Protein AF-A0A6J7ING5-F1 (afdb_monomer)

Organism: NCBI:txid449393

Solvent-accessible surface area (backbone atoms only — not comparable to full-atom values): 4181 Å² total; per-residue (Å²): 96,65,83,41,69,50,81,50,98,70,43,63,38,40,23,63,78,26,96,48,92,79,34,55,61,72,47,55,66,44,67,45,79,37,79,45,100,67,74,99,50,68,58,45,77,37,31,41,36,25,93,65,27,74,91,49,79,62,71,52,68,86,72,84,90,128

Mean predicted aligned error: 4.28 Å

Sequence (66 aa):
MKTMKVSTIVGDLDWTTGPVPNVAKTPLTGGQWRKTDGGAFPWDLVIVSNSIAPMVPTGGTVEPLK

Foldseek 3Di:
DLQDWDQDPQGIWHQVPAPDHPDTDGQDFDWDWDQDPDDPDRIDTFGAGRPSPVVDDGRHHDDDDD

Secondary structure (DSSP, 8-state):
-TT-EEEETTEEEESSS-SSTT--PPP--EEEEEE-SSSSSSEEEEEEE-TT-TTSPP--------

pLDDT: mean 92.63, std 5.25, range [70.44, 97.69]

Radius of gyration: 16.1 Å; Cα contacts (8 Å, |Δi|>4): 106; chains: 1; bounding box: 38×18×40 Å

Structure (mmCIF, N/CA/C/O backbone):
data_AF-A0A6J7ING5-F1
#
_entry.id   AF-A0A6J7ING5-F1
#
loop_
_atom_site.group_PDB
_atom_site.id
_atom_site.type_symbol
_atom_site.label_atom_id
_atom_site.label_alt_id
_atom_site.label_comp_id
_atom_site.label_asym_id
_atom_site.label_entity_id
_atom_site.label_seq_id
_atom_site.pdbx_PDB_ins_code
_atom_site.Cartn_x
_atom_site.Cartn_y
_atom_site.Cartn_z
_atom_site.occupancy
_atom_site.B_iso_or_equiv
_atom_site.auth_seq_id
_atom_site.auth_comp_id
_atom_site.auth_asym_id
_atom_site.auth_atom_id
_atom_site.pdbx_PDB_model_num
ATOM 1 N N . MET A 1 1 ? 21.232 0.667 -13.633 1.00 70.44 1 MET A N 1
ATOM 2 C CA . MET A 1 1 ? 19.973 0.187 -13.017 1.00 70.44 1 MET A CA 1
ATOM 3 C C . MET A 1 1 ? 18.851 -0.144 -14.001 1.00 70.44 1 MET A C 1
ATOM 5 O O . MET A 1 1 ? 17.958 -0.867 -13.602 1.00 70.44 1 MET A O 1
ATOM 9 N N . LYS A 1 2 ? 18.881 0.292 -15.273 1.00 77.81 2 LYS A N 1
ATOM 10 C CA . LYS A 1 2 ? 17.777 0.085 -16.243 1.00 77.81 2 LYS A CA 1
ATOM 11 C C . LYS A 1 2 ? 17.365 -1.374 -16.531 1.00 77.81 2 LYS A C 1
ATOM 13 O O . LYS A 1 2 ? 16.355 -1.585 -17.183 1.00 77.81 2 LYS A O 1
ATOM 18 N N . THR A 1 3 ? 18.143 -2.358 -16.083 1.00 91.06 3 THR A N 1
ATOM 19 C CA . THR A 1 3 ? 17.880 -3.801 -16.239 1.00 91.06 3 THR A CA 1
ATOM 20 C C . THR A 1 3 ? 17.708 -4.521 -14.897 1.00 91.06 3 THR A C 1
ATOM 22 O O . THR A 1 3 ? 17.595 -5.742 -14.861 1.00 91.06 3 THR A O 1
ATOM 25 N N . MET A 1 4 ? 17.743 -3.789 -13.781 1.00 94.81 4 MET A N 1
ATOM 26 C CA . MET A 1 4 ? 17.826 -4.364 -12.442 1.00 94.81 4 MET A CA 1
ATOM 27 C C . MET A 1 4 ? 16.440 -4.674 -11.877 1.00 94.81 4 MET A C 1
ATOM 29 O O . MET A 1 4 ? 15.568 -3.803 -11.846 1.00 94.81 4 MET A O 1
ATOM 33 N N . LYS A 1 5 ? 16.298 -5.897 -11.362 1.00 95.62 5 LYS A N 1
ATOM 34 C CA . LYS A 1 5 ? 15.191 -6.352 -10.518 1.00 95.62 5 LYS A CA 1
ATOM 35 C C . LYS A 1 5 ? 15.776 -7.059 -9.302 1.00 95.62 5 LYS A C 1
ATOM 37 O O . LYS A 1 5 ? 16.722 -7.829 -9.462 1.00 95.62 5 LYS A O 1
ATOM 42 N N . VAL A 1 6 ? 15.267 -6.782 -8.107 1.00 96.00 6 VAL A N 1
ATOM 43 C CA . VAL A 1 6 ? 15.783 -7.396 -6.874 1.00 96.00 6 VAL A CA 1
ATOM 44 C C . VAL A 1 6 ? 14.706 -7.478 -5.797 1.00 96.00 6 VAL A C 1
ATOM 46 O O . VAL A 1 6 ? 13.917 -6.549 -5.631 1.00 96.00 6 VAL A O 1
ATOM 49 N N . SER A 1 7 ? 14.709 -8.578 -5.046 1.00 95.12 7 SER A N 1
ATOM 50 C CA . SER A 1 7 ? 13.885 -8.753 -3.851 1.00 95.12 7 SER A CA 1
ATOM 51 C C . SER A 1 7 ? 14.567 -8.134 -2.637 1.00 95.12 7 SER A C 1
ATOM 53 O O . SER A 1 7 ? 15.749 -8.372 -2.381 1.00 95.12 7 SER A O 1
ATOM 55 N N . THR A 1 8 ? 13.828 -7.323 -1.886 1.00 93.75 8 THR A N 1
ATOM 56 C CA . THR A 1 8 ? 14.338 -6.586 -0.722 1.00 93.75 8 THR A CA 1
ATOM 57 C C . THR A 1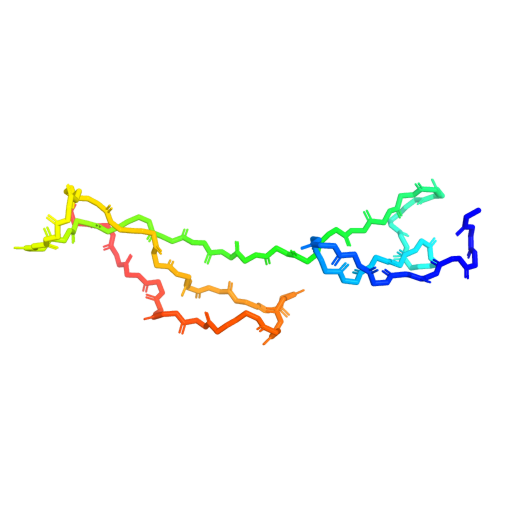 8 ? 13.397 -6.728 0.473 1.00 93.75 8 THR A C 1
ATOM 59 O O . THR A 1 8 ? 12.298 -7.265 0.349 1.00 93.75 8 THR A O 1
ATOM 62 N N . ILE A 1 9 ? 13.790 -6.193 1.635 1.00 92.38 9 ILE A N 1
ATOM 63 C CA . ILE A 1 9 ? 12.923 -6.164 2.825 1.00 92.38 9 ILE A CA 1
ATOM 64 C C . ILE A 1 9 ? 11.627 -5.362 2.614 1.00 92.38 9 ILE A C 1
ATOM 66 O O . ILE A 1 9 ? 10.638 -5.619 3.290 1.00 92.38 9 ILE A O 1
ATOM 70 N N . VAL A 1 10 ? 11.606 -4.419 1.664 1.00 91.00 10 VAL A N 1
ATOM 71 C CA . VAL A 1 10 ? 10.409 -3.625 1.328 1.00 91.00 10 VAL A CA 1
ATOM 72 C C . VAL A 1 10 ? 9.608 -4.219 0.161 1.00 91.00 10 VAL A C 1
ATOM 74 O O . VAL A 1 10 ? 8.719 -3.562 -0.374 1.00 91.00 10 VAL A O 1
ATOM 77 N N . GLY A 1 11 ? 9.922 -5.452 -0.249 1.00 91.56 11 GLY A N 1
ATOM 78 C CA . GLY A 1 11 ? 9.335 -6.128 -1.404 1.00 91.56 11 GLY A CA 1
ATOM 79 C C . GLY A 1 11 ? 10.227 -6.101 -2.646 1.00 91.56 11 GLY A C 1
ATOM 80 O O . GLY A 1 11 ? 11.399 -5.710 -2.599 1.00 91.56 11 GLY A O 1
ATOM 81 N N . ASP A 1 12 ? 9.661 -6.553 -3.763 1.00 93.44 12 ASP A N 1
ATOM 82 C CA . ASP A 1 12 ? 10.347 -6.603 -5.052 1.00 93.44 12 ASP A CA 1
ATOM 83 C C . ASP A 1 12 ? 10.415 -5.217 -5.693 1.00 93.44 12 ASP A C 1
ATOM 85 O O . ASP A 1 12 ? 9.409 -4.516 -5.818 1.00 93.44 12 ASP A O 1
ATOM 89 N N . LEU A 1 13 ? 11.615 -4.829 -6.122 1.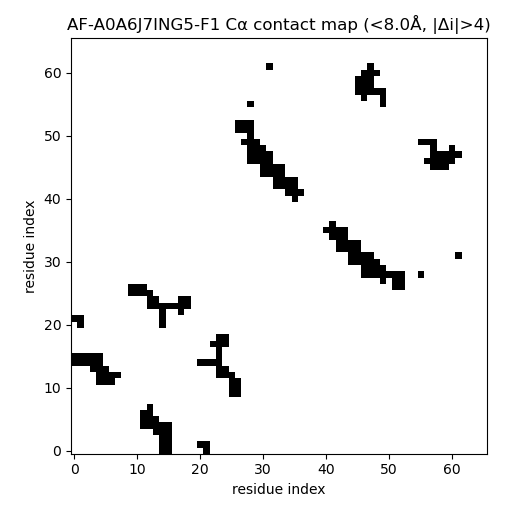00 93.94 13 LEU A N 1
ATOM 90 C CA . LEU A 1 13 ? 11.875 -3.554 -6.780 1.00 93.94 13 LEU A CA 1
ATOM 91 C C . LEU A 1 13 ? 12.316 -3.782 -8.228 1.00 93.94 13 LEU A C 1
ATOM 93 O O . LEU A 1 13 ? 13.233 -4.561 -8.499 1.00 93.94 13 LEU A O 1
ATOM 97 N N . ASP A 1 14 ? 11.678 -3.062 -9.154 1.00 94.38 14 ASP A N 1
ATOM 98 C CA . ASP A 1 14 ? 11.910 -3.143 -10.599 1.00 94.38 14 ASP A CA 1
ATOM 99 C C . ASP A 1 14 ? 12.237 -1.753 -11.175 1.00 94.38 14 ASP A C 1
ATOM 101 O O . ASP A 1 14 ? 11.386 -0.861 -11.229 1.00 94.38 14 ASP A O 1
ATOM 105 N N . TRP A 1 15 ? 13.484 -1.563 -11.614 1.00 95.25 15 TRP A N 1
ATOM 106 C CA . TRP A 1 15 ? 13.954 -0.330 -12.265 1.00 95.25 15 TRP A CA 1
ATOM 107 C C . TRP A 1 15 ? 13.776 -0.348 -13.790 1.00 95.25 15 TRP A C 1
ATOM 109 O O . TRP A 1 15 ? 14.091 0.641 -14.456 1.00 95.25 15 TRP A O 1
ATOM 119 N N . THR A 1 16 ? 13.298 -1.459 -14.354 1.00 94.81 16 THR A N 1
ATOM 120 C CA . THR A 1 16 ? 13.038 -1.631 -15.792 1.00 94.81 16 THR A CA 1
ATOM 121 C C . THR A 1 16 ? 11.681 -1.055 -16.196 1.00 94.81 16 THR A C 1
ATOM 123 O O . THR A 1 16 ? 11.533 -0.559 -17.309 1.00 94.81 16 THR A O 1
ATOM 126 N N . THR A 1 17 ? 10.716 -1.045 -15.271 1.00 91.44 17 THR A N 1
ATOM 127 C CA . THR A 1 17 ? 9.349 -0.520 -15.461 1.00 91.44 17 THR A CA 1
ATOM 128 C C . THR A 1 17 ? 9.066 0.723 -14.609 1.00 91.44 17 THR A C 1
ATOM 130 O O . THR A 1 17 ? 7.914 1.054 -14.320 1.00 91.44 17 THR A O 1
ATOM 133 N N . GLY A 1 18 ? 10.125 1.392 -14.153 1.00 88.25 18 GLY A N 1
ATOM 134 C CA . GLY A 1 18 ? 10.054 2.614 -13.361 1.00 88.25 18 GLY A CA 1
ATOM 135 C C . GLY A 1 18 ? 9.345 3.766 -14.084 1.00 88.25 18 GLY A C 1
ATOM 136 O O . GLY A 1 18 ? 9.380 3.827 -15.312 1.00 88.25 18 GLY A O 1
ATOM 137 N N . PRO A 1 19 ? 8.733 4.726 -13.361 1.00 92.19 19 PRO A N 1
ATOM 138 C CA . PRO A 1 19 ? 8.059 5.868 -13.987 1.00 92.19 19 PRO A CA 1
ATOM 139 C C . PRO A 1 19 ? 9.027 6.784 -14.754 1.00 92.19 19 PRO A C 1
ATOM 141 O O . PRO A 1 19 ? 8.617 7.462 -15.690 1.00 92.19 19 PRO A O 1
ATOM 144 N N . VAL A 1 20 ? 10.301 6.805 -14.350 1.00 94.25 20 VAL A N 1
ATOM 145 C CA . VAL A 1 20 ? 11.404 7.549 -14.971 1.00 94.25 20 VAL A CA 1
ATOM 146 C C . VAL A 1 20 ? 12.721 6.778 -14.772 1.00 9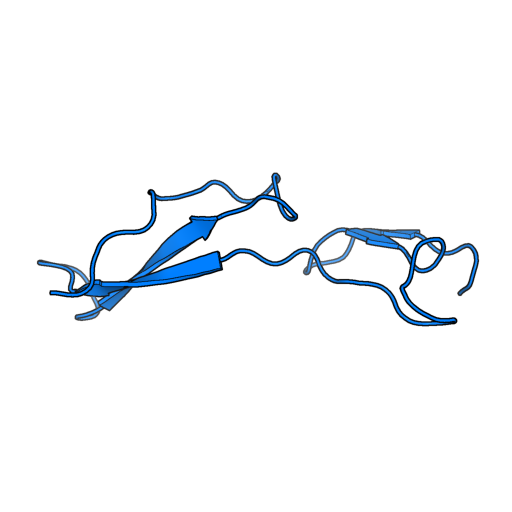4.25 20 VAL A C 1
ATOM 148 O O . VAL A 1 20 ? 12.784 5.893 -13.910 1.00 94.25 20 VAL A O 1
ATOM 151 N N . PRO A 1 21 ? 13.795 7.091 -15.527 1.00 93.31 21 PRO A N 1
ATOM 152 C CA . PRO A 1 21 ? 15.078 6.415 -15.371 1.00 93.31 21 PRO A CA 1
ATOM 153 C C . PRO A 1 21 ? 15.595 6.429 -13.927 1.00 93.31 21 PRO A C 1
ATOM 155 O O . PRO A 1 21 ? 15.603 7.466 -13.271 1.00 93.31 21 PRO A O 1
ATOM 158 N N . ASN A 1 22 ? 16.092 5.275 -13.475 1.00 92.62 22 ASN A N 1
ATOM 159 C CA . ASN A 1 22 ? 16.693 5.065 -12.151 1.00 92.62 22 ASN A CA 1
ATOM 160 C C . ASN A 1 22 ? 15.729 5.158 -10.948 1.00 92.62 22 ASN A C 1
ATOM 162 O O . ASN A 1 22 ? 16.195 5.142 -9.811 1.00 92.62 22 ASN A O 1
ATOM 166 N N . VAL A 1 23 ? 14.410 5.152 -11.168 1.00 94.94 23 VAL A N 1
ATOM 167 C CA . VAL A 1 23 ? 13.396 5.093 -10.100 1.00 94.94 23 VAL A CA 1
ATOM 168 C C . VAL A 1 23 ? 12.636 3.768 -10.165 1.00 94.94 23 VAL A C 1
ATOM 170 O O . VAL A 1 23 ? 12.134 3.414 -11.224 1.00 94.94 23 VAL A O 1
ATOM 173 N N . ALA A 1 24 ? 12.502 3.065 -9.040 1.00 95.06 24 ALA A N 1
ATOM 174 C CA . ALA A 1 24 ? 11.599 1.922 -8.880 1.00 95.06 24 ALA A CA 1
ATOM 175 C C . ALA A 1 24 ? 10.459 2.291 -7.922 1.00 95.06 24 ALA A C 1
ATOM 177 O O . ALA A 1 24 ? 10.631 3.148 -7.053 1.00 95.06 24 ALA A O 1
ATOM 178 N N . LYS A 1 25 ? 9.290 1.662 -8.082 1.00 92.88 25 LYS A N 1
ATOM 179 C CA . LYS A 1 25 ? 8.164 1.837 -7.154 1.00 92.88 25 LYS A CA 1
ATOM 180 C C . LYS A 1 25 ? 8.188 0.736 -6.105 1.00 92.88 25 LYS A C 1
ATOM 182 O O . LYS A 1 25 ? 8.295 -0.433 -6.457 1.00 92.88 25 LYS A O 1
ATOM 187 N N . THR A 1 26 ? 8.031 1.121 -4.845 1.00 94.25 26 THR A N 1
ATOM 188 C CA . THR A 1 26 ? 7.825 0.171 -3.752 1.00 94.25 26 THR A CA 1
ATOM 189 C C . THR A 1 26 ? 6.365 -0.292 -3.746 1.00 94.25 26 THR A C 1
ATOM 191 O O . THR A 1 26 ? 5.472 0.550 -3.895 1.00 94.25 26 THR A O 1
ATOM 194 N N . PRO A 1 27 ? 6.091 -1.594 -3.569 1.00 93.12 27 PRO A N 1
ATOM 195 C CA . PRO A 1 27 ? 4.736 -2.074 -3.324 1.00 93.12 27 PRO A CA 1
ATOM 196 C C . PRO A 1 27 ? 4.233 -1.528 -1.977 1.00 93.12 27 PRO A C 1
ATOM 198 O O . PRO A 1 27 ? 4.884 -1.696 -0.950 1.00 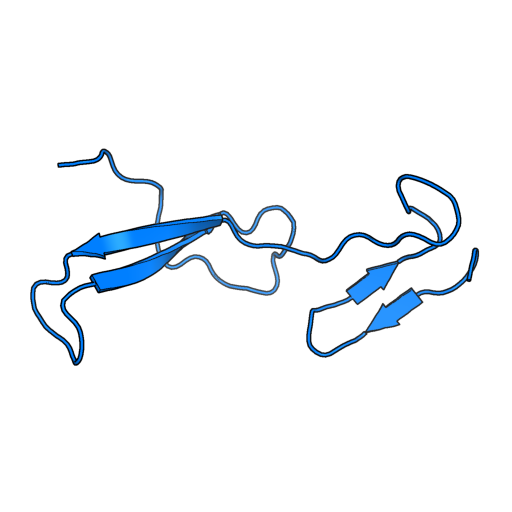93.12 27 PRO A O 1
ATOM 201 N N . LEU A 1 28 ? 3.086 -0.843 -1.974 1.00 94.56 28 LEU A N 1
ATOM 202 C CA . LEU A 1 28 ? 2.499 -0.232 -0.776 1.00 94.56 28 LEU A CA 1
ATOM 203 C C . LEU A 1 28 ? 1.083 -0.754 -0.526 1.00 94.56 28 LEU A C 1
ATOM 205 O O . LEU A 1 28 ? 0.315 -0.997 -1.455 1.00 94.56 28 LEU A O 1
ATOM 209 N N . THR A 1 29 ? 0.718 -0.864 0.745 1.00 96.62 29 THR A N 1
ATOM 210 C CA . THR A 1 29 ? -0.646 -1.180 1.178 1.00 96.62 29 THR A CA 1
ATOM 211 C C . THR A 1 29 ? -1.387 0.075 1.622 1.00 96.62 29 THR A C 1
ATOM 213 O O . THR A 1 29 ? -0.795 0.985 2.201 1.00 96.62 29 THR A O 1
ATOM 216 N N . GLY A 1 30 ? -2.702 0.103 1.415 1.00 97.19 30 GLY A N 1
ATOM 217 C CA . GLY A 1 30 ? -3.589 1.0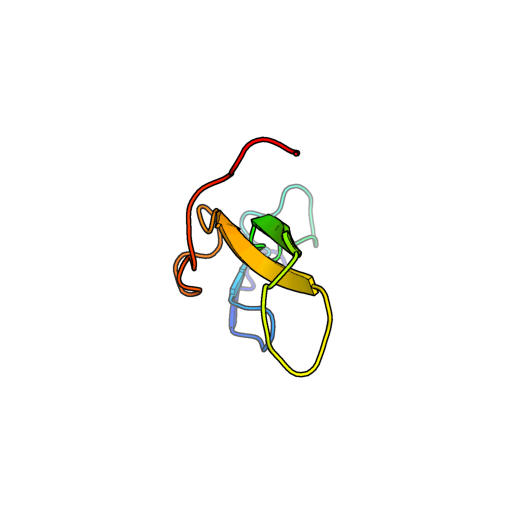80 2.042 1.00 97.19 30 GLY A CA 1
ATOM 218 C C . GLY A 1 30 ? -4.012 0.602 3.429 1.00 97.19 30 GLY A C 1
ATOM 219 O O . GLY A 1 30 ? -4.512 -0.516 3.564 1.00 97.19 30 GLY A O 1
ATOM 220 N N . GLY A 1 31 ? -3.830 1.443 4.446 1.00 97.06 31 GLY A N 1
ATOM 221 C CA . GLY A 1 31 ? -4.239 1.168 5.822 1.00 97.06 31 GLY A CA 1
ATOM 222 C C . GLY A 1 31 ? -5.280 2.167 6.325 1.00 97.06 31 GLY A C 1
ATOM 223 O O . GLY A 1 31 ? -5.263 3.335 5.938 1.00 97.06 31 GLY A O 1
ATOM 224 N N . GLN A 1 32 ? -6.174 1.712 7.198 1.00 97.50 32 GLN A N 1
ATOM 225 C CA . GLN A 1 32 ? -7.140 2.543 7.910 1.00 97.50 32 GLN A CA 1
ATOM 226 C C . GLN A 1 32 ? -6.950 2.366 9.417 1.00 97.50 32 GLN A C 1
ATOM 228 O O . GLN A 1 32 ? -7.047 1.251 9.928 1.00 97.50 32 GLN A O 1
ATOM 233 N N . TRP A 1 33 ? -6.715 3.472 10.125 1.00 95.62 33 TRP A N 1
ATOM 234 C CA . TRP A 1 33 ? -6.712 3.485 11.586 1.00 95.62 33 TRP A CA 1
ATOM 235 C C . TRP A 1 33 ? -8.129 3.309 12.122 1.00 95.62 33 TRP A C 1
ATOM 237 O O . TRP A 1 33 ? -9.049 4.016 11.701 1.00 95.62 33 TRP A O 1
ATOM 247 N N . ARG A 1 34 ? -8.304 2.385 13.064 1.00 93.38 34 ARG A N 1
ATOM 248 C CA . ARG A 1 34 ? -9.588 2.097 13.707 1.00 93.38 34 ARG A CA 1
ATOM 249 C C . ARG A 1 34 ? -9.431 2.139 15.208 1.00 93.38 34 ARG A C 1
ATOM 251 O O . ARG A 1 34 ? -8.438 1.639 15.730 1.00 93.38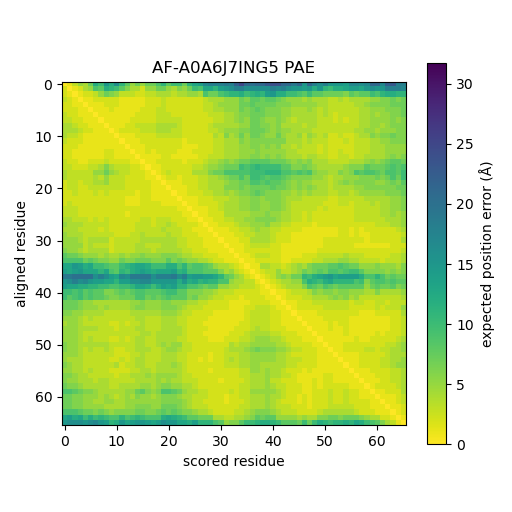 34 ARG A O 1
ATOM 258 N N . LYS A 1 35 ? -10.417 2.728 15.888 1.00 92.19 35 LYS A N 1
ATOM 259 C CA . LYS A 1 35 ? -10.529 2.558 17.336 1.00 92.19 35 LYS A CA 1
ATOM 260 C C . LYS A 1 35 ? -10.756 1.082 17.603 1.00 92.19 35 LYS A C 1
ATOM 262 O O . LYS A 1 35 ? -11.586 0.468 16.933 1.00 92.19 35 LYS A O 1
ATOM 267 N N . THR A 1 36 ? -10.025 0.552 18.563 1.00 86.69 36 THR A N 1
ATOM 268 C CA . THR A 1 36 ? -10.258 -0.795 19.062 1.00 86.69 36 THR A CA 1
ATOM 269 C C . THR A 1 36 ? -10.971 -0.732 20.411 1.00 86.69 36 THR A C 1
ATOM 271 O O . THR A 1 36 ? -10.761 0.202 21.187 1.00 86.69 36 THR A O 1
ATOM 274 N N . ASP A 1 37 ? -11.809 -1.732 20.688 1.00 85.94 37 ASP A N 1
ATOM 275 C CA . ASP A 1 37 ? -12.481 -1.916 21.981 1.00 85.94 37 ASP A CA 1
ATOM 276 C C . ASP A 1 37 ? -11.577 -2.648 23.003 1.00 85.94 37 ASP A C 1
ATOM 278 O O . ASP A 1 37 ? -11.971 -2.868 24.149 1.00 85.94 37 ASP A O 1
ATOM 282 N N . GLY A 1 38 ? -10.349 -3.018 22.611 1.00 83.00 38 GLY A N 1
ATOM 283 C CA . GLY A 1 38 ? -9.340 -3.632 23.478 1.00 83.00 38 GLY A CA 1
ATOM 284 C C . GLY A 1 38 ? -7.980 -3.828 22.792 1.00 83.00 38 GLY A C 1
ATOM 285 O O . GLY A 1 38 ? -7.876 -3.839 21.574 1.00 83.00 38 GLY A O 1
ATOM 286 N N . GLY A 1 39 ? -6.909 -3.985 23.567 1.00 83.88 39 GLY A N 1
ATOM 287 C CA . GLY A 1 39 ? -5.548 -4.129 23.040 1.00 83.88 39 GLY A CA 1
ATOM 288 C C . GLY A 1 39 ? -4.541 -3.290 23.818 1.00 83.88 39 GLY A C 1
ATOM 289 O O . GLY A 1 39 ? -4.888 -2.639 24.801 1.00 83.88 39 GLY A O 1
ATOM 290 N N . ALA A 1 40 ? -3.278 -3.310 23.387 1.00 90.25 40 ALA A N 1
ATOM 291 C CA . ALA A 1 40 ? -2.224 -2.513 24.020 1.00 90.25 40 ALA A CA 1
ATOM 292 C C . ALA A 1 40 ? -2.378 -1.004 23.750 1.00 90.25 40 ALA A C 1
ATOM 294 O O . ALA A 1 40 ? -1.895 -0.185 24.530 1.00 90.25 40 ALA A O 1
ATOM 295 N N . PHE A 1 41 ? -3.054 -0.640 22.656 1.00 92.50 41 PHE A N 1
ATOM 296 C CA . PHE A 1 41 ? -3.215 0.735 22.196 1.00 92.50 41 PHE A CA 1
ATOM 297 C C . PHE A 1 41 ? -4.678 1.016 21.82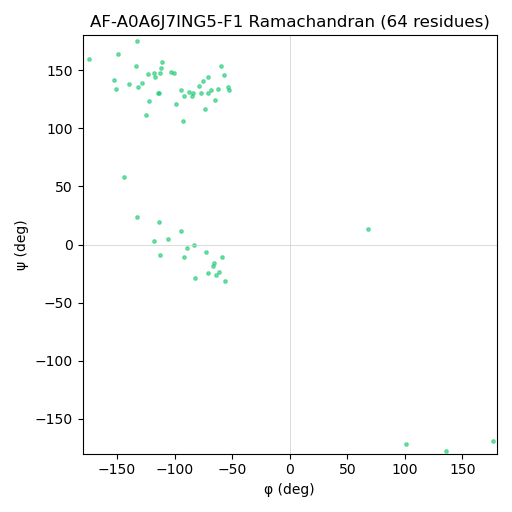3 1.00 92.50 41 PHE A C 1
ATOM 299 O O . PHE A 1 41 ? -5.391 0.095 21.438 1.00 92.50 41 PHE A O 1
ATOM 306 N N . PRO A 1 42 ? -5.138 2.279 21.897 1.00 92.25 42 PRO A N 1
ATOM 307 C CA . PRO A 1 42 ? -6.520 2.647 21.565 1.00 92.25 42 PRO A CA 1
ATOM 308 C C . PRO A 1 42 ? -6.844 2.610 20.061 1.00 92.25 42 PRO A C 1
ATOM 310 O O . PRO A 1 42 ? -8.000 2.808 19.682 1.00 92.25 42 PRO A O 1
ATOM 313 N N . TRP A 1 43 ? -5.843 2.385 19.204 1.00 93.56 43 TRP A N 1
ATOM 314 C CA . TRP A 1 43 ? -5.989 2.359 17.752 1.00 93.56 43 TRP A CA 1
ATOM 315 C C . TRP A 1 43 ? -5.170 1.234 17.131 1.00 93.56 43 TRP A C 1
ATOM 317 O O . TRP A 1 43 ? -3.996 1.085 17.465 1.00 93.56 43 TRP A O 1
ATOM 327 N N . ASP A 1 44 ? -5.763 0.555 16.152 1.00 93.56 44 ASP A N 1
ATOM 328 C CA . ASP A 1 44 ? -5.094 -0.426 15.301 1.00 93.56 44 ASP A CA 1
ATOM 329 C C . ASP A 1 44 ? -5.102 0.024 13.837 1.00 93.56 44 ASP A C 1
ATOM 331 O O . ASP A 1 44 ? -6.064 0.631 13.352 1.00 93.56 44 ASP A O 1
ATOM 335 N N . LEU A 1 45 ? -4.021 -0.284 13.117 1.00 94.56 45 LEU A N 1
ATOM 336 C CA . LEU A 1 45 ? -3.917 -0.045 11.680 1.00 94.56 45 LEU A CA 1
ATOM 337 C C . LEU A 1 45 ? -4.355 -1.297 10.917 1.00 94.56 45 LEU A C 1
ATOM 339 O O . LEU A 1 45 ? -3.617 -2.278 10.836 1.00 94.56 45 LEU A O 1
ATOM 343 N N . VAL A 1 46 ? -5.541 -1.253 10.312 1.00 95.75 46 VAL A N 1
ATOM 344 C CA . VAL A 1 46 ? -6.060 -2.353 9.491 1.00 95.75 46 VAL A CA 1
ATOM 345 C C . VAL A 1 46 ? -5.667 -2.140 8.037 1.00 95.75 46 VAL A C 1
ATOM 347 O O . VAL A 1 46 ? -5.943 -1.087 7.463 1.00 95.75 4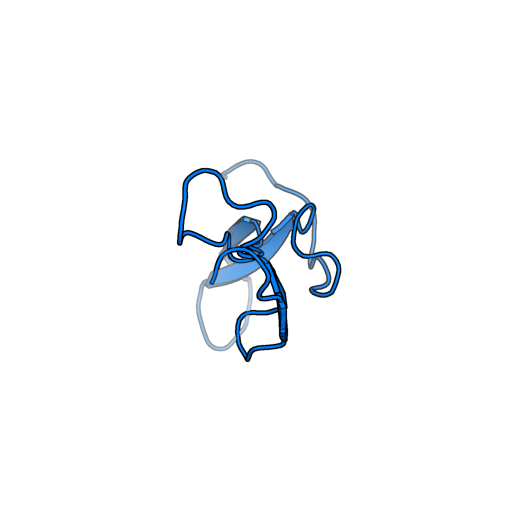6 VAL A O 1
ATOM 350 N N . ILE A 1 47 ? -5.060 -3.148 7.412 1.00 97.62 47 ILE A N 1
ATOM 351 C CA . ILE A 1 47 ? -4.785 -3.131 5.971 1.00 97.62 47 ILE A CA 1
ATOM 352 C C . ILE A 1 47 ? -6.099 -3.346 5.219 1.00 97.62 47 ILE A C 1
ATOM 354 O O . ILE A 1 47 ? -6.718 -4.404 5.337 1.00 97.62 47 ILE A O 1
ATOM 358 N N . VAL A 1 48 ? -6.504 -2.347 4.438 1.00 97.69 48 VAL A N 1
ATOM 359 C CA . VAL A 1 48 ? -7.781 -2.310 3.703 1.00 97.69 48 VAL A CA 1
ATOM 360 C C . VAL A 1 48 ? -7.617 -2.374 2.184 1.00 97.69 48 VAL A C 1
ATOM 362 O O . VAL A 1 48 ? -8.602 -2.504 1.462 1.00 97.69 48 VAL A O 1
ATOM 365 N N . SER A 1 49 ? -6.383 -2.272 1.679 1.00 97.44 49 SER A N 1
ATOM 366 C CA . SER A 1 49 ? -6.059 -2.438 0.258 1.00 97.44 49 SER A CA 1
ATOM 367 C C . SER A 1 49 ? -4.638 -2.965 0.079 1.00 97.44 49 SER A C 1
ATOM 369 O O . SER A 1 49 ? -3.699 -2.448 0.685 1.00 97.44 49 SER A O 1
ATOM 371 N N . ASN A 1 50 ? -4.474 -3.967 -0.782 1.00 96.44 50 ASN A N 1
ATOM 372 C CA . ASN A 1 50 ? -3.190 -4.585 -1.119 1.00 96.44 50 ASN A CA 1
ATOM 373 C C . ASN A 1 50 ? -2.995 -4.752 -2.640 1.00 96.44 50 ASN A C 1
ATOM 375 O O . ASN A 1 50 ? -2.219 -5.598 -3.075 1.00 96.44 50 ASN A O 1
ATOM 379 N N . SER A 1 51 ? -3.686 -3.953 -3.462 1.00 94.88 51 SER A N 1
ATOM 380 C CA . SER A 1 51 ? -3.737 -4.141 -4.923 1.00 94.88 51 SER A CA 1
ATOM 381 C C . SER A 1 51 ? -2.367 -4.159 -5.611 1.00 94.88 51 SER A C 1
ATOM 383 O O . SER A 1 51 ? -2.191 -4.852 -6.608 1.00 94.88 51 SER A O 1
ATOM 385 N N . ILE A 1 52 ? -1.392 -3.424 -5.072 1.00 91.31 52 ILE A N 1
ATOM 386 C CA . ILE A 1 52 ? -0.010 -3.371 -5.574 1.00 91.31 52 ILE A CA 1
ATOM 387 C C . ILE A 1 52 ? 0.982 -4.138 -4.684 1.00 91.31 52 ILE A C 1
ATOM 389 O O . ILE A 1 52 ? 2.183 -4.080 -4.926 1.00 91.31 52 ILE A O 1
ATOM 393 N N . ALA A 1 53 ? 0.493 -4.826 -3.650 1.00 94.56 53 ALA A N 1
ATOM 394 C CA . ALA A 1 53 ? 1.278 -5.578 -2.673 1.00 94.56 53 ALA A CA 1
ATOM 395 C C . ALA A 1 53 ? 0.546 -6.873 -2.240 1.00 94.56 53 ALA A C 1
ATOM 397 O O . ALA A 1 53 ? 0.275 -7.056 -1.052 1.00 94.56 53 ALA A O 1
ATOM 398 N N . PRO A 1 54 ? 0.206 -7.789 -3.173 1.00 93.31 54 PRO A N 1
ATOM 399 C CA . PRO A 1 54 ? -0.657 -8.945 -2.893 1.00 93.31 54 PRO A CA 1
ATOM 400 C C . PRO A 1 54 ? -0.041 -9.966 -1.927 1.00 93.31 54 PRO A C 1
ATOM 402 O O . PRO A 1 54 ? -0.758 -10.793 -1.371 1.00 93.31 54 PRO A O 1
ATOM 405 N N . MET A 1 55 ? 1.275 -9.903 -1.704 1.00 92.56 55 MET A N 1
ATOM 40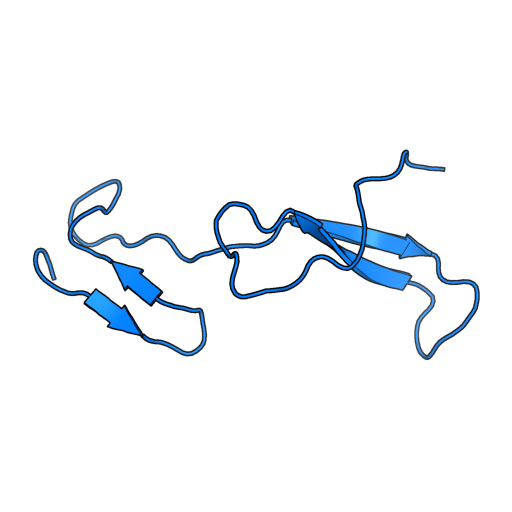6 C CA . MET A 1 55 ? 1.958 -10.707 -0.690 1.00 92.56 55 MET A CA 1
ATOM 407 C C . MET A 1 55 ? 1.563 -10.329 0.745 1.00 92.56 55 MET A C 1
ATOM 409 O O . MET A 1 55 ? 1.792 -11.114 1.662 1.00 92.56 55 MET A O 1
ATOM 413 N N . VAL A 1 56 ? 0.985 -9.141 0.954 1.00 94.69 56 VAL A N 1
ATOM 414 C CA . VAL A 1 56 ? 0.498 -8.686 2.257 1.00 94.69 56 VAL A CA 1
ATOM 415 C C . VAL A 1 56 ? -1.018 -8.914 2.335 1.00 94.69 56 VAL A C 1
ATOM 417 O O . VAL A 1 56 ? -1.754 -8.366 1.509 1.00 94.69 56 VAL A O 1
ATOM 420 N N . PRO A 1 57 ? -1.524 -9.697 3.305 1.00 96.00 57 PRO A N 1
ATOM 421 C CA . PRO A 1 57 ? -2.956 -9.946 3.436 1.00 96.00 57 PRO A CA 1
ATOM 422 C C . PRO A 1 57 ? -3.707 -8.704 3.932 1.00 96.00 57 PRO A C 1
ATOM 424 O O . PRO A 1 57 ? -3.218 -7.948 4.773 1.00 96.00 57 PRO A O 1
ATOM 427 N N . THR A 1 58 ? -4.930 -8.508 3.438 1.00 97.50 58 THR A N 1
ATOM 428 C CA . THR A 1 58 ? -5.853 -7.503 3.981 1.00 97.50 58 THR A CA 1
ATOM 429 C C . THR A 1 58 ? -6.450 -7.979 5.301 1.00 97.50 58 THR A C 1
ATOM 431 O O . THR A 1 58 ? -6.831 -9.142 5.420 1.00 97.50 58 THR A O 1
ATOM 434 N N . GLY A 1 59 ? -6.596 -7.066 6.260 1.00 95.94 59 GLY A N 1
ATOM 435 C CA . GLY A 1 59 ? -7.298 -7.309 7.524 1.00 95.94 59 GLY A CA 1
ATOM 436 C C . GLY A 1 59 ? -8.786 -6.937 7.491 1.00 95.94 59 GLY A C 1
ATOM 437 O O . GLY A 1 59 ? -9.515 -7.273 8.416 1.00 95.94 59 GLY A O 1
ATOM 438 N N . GLY A 1 60 ? -9.248 -6.244 6.446 1.00 95.00 60 GLY A N 1
ATOM 439 C CA . GLY A 1 60 ? -10.647 -5.850 6.277 1.00 95.00 60 GLY A CA 1
ATOM 440 C C . GLY A 1 60 ? -10.864 -4.987 5.034 1.00 95.00 60 GLY A C 1
ATOM 441 O O . GLY A 1 60 ? -9.971 -4.846 4.203 1.00 95.00 60 GLY A O 1
ATOM 442 N N . THR A 1 61 ? -12.047 -4.387 4.913 1.00 95.88 61 THR A N 1
ATOM 443 C CA . THR A 1 61 ? -12.401 -3.420 3.856 1.00 95.88 61 THR A CA 1
ATOM 444 C C . THR A 1 61 ? -12.562 -2.026 4.441 1.00 95.88 61 THR A C 1
ATOM 446 O O . THR A 1 61 ? -12.852 -1.914 5.625 1.00 95.88 61 THR A O 1
ATOM 449 N N . VAL A 1 62 ? -12.428 -0.964 3.641 1.00 96.00 62 VAL A N 1
ATOM 450 C CA . VAL A 1 62 ? -12.632 0.424 4.106 1.00 96.00 62 VAL A CA 1
ATOM 451 C C . VAL A 1 62 ? -13.995 0.590 4.791 1.00 96.00 62 VAL A C 1
ATOM 453 O O . VAL A 1 62 ? -15.017 0.172 4.251 1.00 96.00 62 VAL A O 1
ATOM 456 N N . GLU A 1 63 ? -14.001 1.232 5.958 1.00 94.81 63 GLU A N 1
ATOM 457 C CA . GLU A 1 63 ? -15.207 1.567 6.723 1.00 94.81 63 GLU A CA 1
ATOM 458 C C . GLU A 1 63 ? -15.430 3.088 6.763 1.00 94.81 63 GLU A C 1
ATOM 460 O O . GLU A 1 63 ? -14.453 3.843 6.784 1.00 94.81 63 GLU A O 1
ATOM 465 N N . PRO A 1 64 ? -16.683 3.575 6.802 1.00 94.06 64 PRO A N 1
ATOM 466 C CA . PRO A 1 64 ? -16.961 4.989 7.036 1.00 94.06 64 PRO A CA 1
ATOM 467 C C . PRO A 1 64 ? -16.356 5.489 8.355 1.00 94.06 64 PRO A C 1
ATOM 469 O O . PRO A 1 64 ? -16.317 4.762 9.349 1.00 94.06 64 PRO A O 1
ATOM 472 N N . LEU A 1 65 ? -15.912 6.748 8.374 1.00 86.00 65 LEU A N 1
ATOM 473 C CA . LEU A 1 65 ? -15.485 7.402 9.612 1.00 86.00 65 LEU A CA 1
ATOM 474 C C . LEU A 1 65 ? -16.711 7.623 10.512 1.00 86.00 65 LEU A C 1
ATOM 476 O O . LEU A 1 65 ? -17.747 8.078 10.029 1.00 86.00 65 LEU A O 1
ATOM 480 N N . LYS A 1 66 ? -16.585 7.271 11.795 1.00 72.06 66 LYS A N 1
ATOM 481 C CA . LYS A 1 66 ? -17.615 7.472 12.824 1.00 72.06 66 LYS A CA 1
ATOM 482 C C . LYS A 1 66 ? -17.414 8.792 13.554 1.00 72.06 66 LYS A C 1
ATOM 484 O O . LYS A 1 66 ? -16.236 9.122 13.827 1.00 72.06 66 LYS A O 1
#